Protein AF-A0A378VUL1-F1 (afdb_monomer)

Secondary structure (DSSP, 8-state):
-EEE---S-HHHHHHHHHHTT-SS-SS-SSHHHHHHHHHHHHHHHHT-TTT--EEEE---HHHHHHHHHHTTT---EEEEETTTSHHHHTTTSSTTTT--EEEEE---S-HHHHHHHHHHHHHHHHHHHHHHHHHHHHHTT----

Nearest PDB structures (foldseek):
  8dkp-assembly1_A  TM=9.569E-01  e=6.491E-14  Sinorhizobium meliloti SM11
  8uq0-assembly1_A  TM=9.566E-01  e=1.320E-13  Sinorhizobium meliloti SM11
  8uq1-assembly1_B  TM=9.529E-01  e=3.056E-13  Sinorhizobium meliloti SM11
  6bsn-assembly1_A-2  TM=9.410E-01  e=3.256E-10  Bradyrhizobium diazoefficiens USDA 110
  6bsn-assembly1_B-2  TM=9.422E-01  e=2.569E-09  Bradyrhizobium diazoefficiens USDA 110

pLDDT: mean 84.64, std 17.75, range [36.69, 98.62]

Radius of gyration: 17.47 Å; Cα contacts (8 Å, |Δi|>4): 142; chains: 1; bounding box: 47×48×44 Å

Foldseek 3Di:
DDEQDLDLQQVVQVVVCVVVVHPDGPHDPDPVVSLVVSLVVLLVQQVPLVPDAYEYEDLQLVSVVSSLVSQVVTGHAYEYEPPQRCVVCVQCDDPVHSPHHYHYDYDDDDPVVCVVVVVSVVVVRVVRVVVVVVVVVVVVPDDDD

InterPro domains:
  IPR002872 Proline dehydrogenase domain [PF01619] (1-125)
  IPR015659 Proline oxidase family [PTHR13914] (2-128)
  IPR029041 FAD-linked oxidoreductase-like [SSF51730] (1-128)

Solvent-accessible surface area (backbone atoms only — not comparable to full-atom values): 8807 Å² total; per-residue (Å²): 115,46,80,48,67,90,79,91,51,65,74,57,50,54,48,48,29,60,75,71,65,49,101,57,63,97,59,75,91,46,73,68,56,47,52,53,50,49,55,54,51,49,53,56,42,70,72,38,61,92,84,38,44,37,29,47,42,62,81,51,65,66,62,50,53,53,48,56,63,74,39,66,100,54,81,60,35,38,27,39,43,63,97,75,28,56,83,66,43,66,61,27,43,46,82,95,43,69,55,40,53,70,48,74,50,68,91,83,76,54,71,75,66,44,51,69,52,45,59,57,50,53,58,56,48,57,66,52,47,61,60,56,52,57,58,56,61,62,68,75,70,70,77,83,131

Structure (mmCIF, N/CA/C/O backbone):
data_AF-A0A378VUL1-F1
#
_entry.id   AF-A0A378VUL1-F1
#
loop_
_atom_site.group_P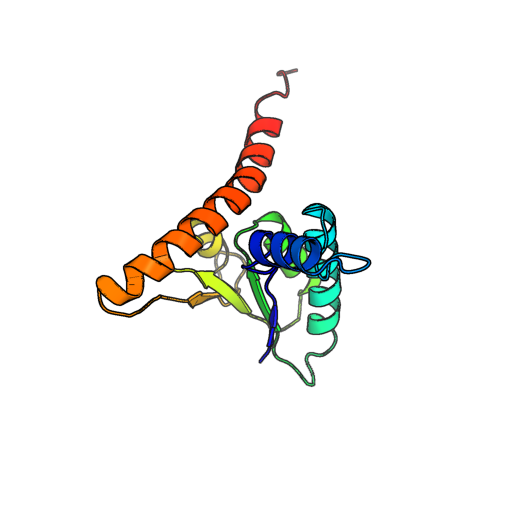DB
_atom_site.id
_atom_site.type_symbol
_atom_site.label_atom_id
_atom_site.label_alt_id
_atom_site.label_comp_id
_atom_site.label_asym_id
_atom_site.label_entity_id
_atom_site.label_seq_id
_atom_site.pdbx_PDB_ins_code
_atom_site.Cartn_x
_atom_site.Cartn_y
_atom_site.Cartn_z
_atom_site.occupancy
_atom_site.B_iso_or_equiv
_atom_site.auth_seq_id
_atom_site.auth_comp_id
_atom_site.auth_asym_id
_atom_site.auth_atom_id
_atom_site.pdbx_PDB_model_num
ATOM 1 N N . MET A 1 1 ? 0.494 -10.191 9.892 1.00 93.44 1 MET A N 1
ATOM 2 C CA . MET A 1 1 ? 0.426 -8.754 9.516 1.00 93.44 1 MET A CA 1
ATOM 3 C C . MET A 1 1 ? 0.795 -8.636 8.043 1.00 93.44 1 MET A C 1
ATOM 5 O O . MET A 1 1 ? 1.747 -9.294 7.647 1.00 93.44 1 MET A O 1
ATOM 9 N N . ILE A 1 2 ? 0.051 -7.871 7.236 1.00 97.75 2 ILE A N 1
ATOM 10 C CA . ILE A 1 2 ? 0.302 -7.724 5.790 1.00 97.75 2 ILE A CA 1
ATOM 11 C C . ILE A 1 2 ? 0.392 -6.246 5.422 1.00 97.75 2 ILE A C 1
ATOM 13 O O . ILE A 1 2 ? -0.572 -5.499 5.596 1.00 97.75 2 ILE A O 1
ATOM 17 N N . ARG A 1 3 ? 1.529 -5.845 4.846 1.00 98.12 3 ARG A N 1
ATOM 18 C CA . ARG A 1 3 ? 1.743 -4.502 4.303 1.00 98.12 3 ARG A CA 1
ATOM 19 C C . ARG A 1 3 ? 1.333 -4.433 2.837 1.00 98.12 3 ARG A C 1
ATOM 21 O O . ARG A 1 3 ? 1.918 -5.110 1.998 1.00 98.12 3 ARG A O 1
ATOM 28 N N . LEU A 1 4 ? 0.399 -3.540 2.525 1.00 98.31 4 LEU A N 1
ATOM 29 C CA . LEU A 1 4 ? 0.021 -3.205 1.157 1.00 98.31 4 LEU A CA 1
ATOM 30 C C . LEU A 1 4 ? 0.733 -1.922 0.697 1.00 98.31 4 LEU A C 1
ATOM 32 O O . LEU A 1 4 ? 0.569 -0.855 1.296 1.00 98.31 4 LEU A O 1
ATOM 36 N N . VAL A 1 5 ? 1.493 -2.026 -0.396 1.00 97.00 5 VAL A N 1
ATOM 37 C CA . VAL A 1 5 ? 2.214 -0.931 -1.077 1.00 97.00 5 VAL A CA 1
ATOM 38 C C . VAL A 1 5 ? 1.814 -0.868 -2.555 1.00 97.00 5 VAL A C 1
ATOM 40 O O . VAL A 1 5 ? 1.295 -1.838 -3.097 1.00 97.00 5 VAL A O 1
ATOM 43 N N . LYS A 1 6 ? 2.070 0.265 -3.225 1.00 95.25 6 LYS A N 1
ATOM 44 C CA . LYS A 1 6 ? 1.871 0.393 -4.685 1.00 95.25 6 LYS A CA 1
ATOM 45 C C . LYS A 1 6 ? 3.012 -0.211 -5.511 1.00 95.25 6 LYS A C 1
ATOM 47 O O . LYS A 1 6 ? 2.773 -0.633 -6.634 1.00 95.25 6 LYS A O 1
ATOM 52 N N . GLY A 1 7 ? 4.225 -0.242 -4.958 1.00 92.75 7 GLY A N 1
ATOM 53 C CA . GLY A 1 7 ? 5.436 -0.719 -5.631 1.00 92.75 7 GLY A CA 1
ATOM 54 C C . GLY A 1 7 ? 6.513 0.365 -5.753 1.00 92.75 7 GLY A C 1
ATOM 55 O O . GLY A 1 7 ? 6.203 1.554 -5.788 1.00 92.75 7 GLY A O 1
ATOM 56 N N . ALA A 1 8 ? 7.772 -0.074 -5.797 1.00 90.31 8 ALA A N 1
ATOM 57 C CA . ALA A 1 8 ? 8.973 0.773 -5.774 1.00 90.31 8 ALA A CA 1
ATOM 58 C C . ALA A 1 8 ? 9.826 0.677 -7.056 1.00 90.31 8 ALA A C 1
ATOM 60 O O . ALA A 1 8 ? 10.735 1.478 -7.255 1.00 90.31 8 ALA A O 1
ATOM 61 N N . TYR A 1 9 ? 9.532 -0.296 -7.925 1.00 92.50 9 TYR A N 1
ATOM 62 C CA . TYR A 1 9 ? 10.434 -0.748 -8.994 1.00 92.50 9 TYR A CA 1
ATOM 63 C C . TYR A 1 9 ? 9.844 -0.619 -10.404 1.00 92.50 9 TYR A C 1
ATOM 65 O O . TYR A 1 9 ? 10.340 -1.248 -11.327 1.00 92.50 9 TYR A O 1
ATOM 73 N N . TRP A 1 10 ? 8.794 0.190 -10.588 1.00 94.19 10 TRP A N 1
ATOM 74 C CA . TRP A 1 10 ? 8.058 0.271 -11.858 1.00 94.19 10 TRP A CA 1
ATOM 75 C C . TRP A 1 10 ? 8.971 0.469 -13.078 1.00 94.19 10 TRP A C 1
ATOM 77 O O . TRP A 1 10 ? 8.891 -0.311 -14.017 1.00 94.19 10 TRP A O 1
ATOM 87 N N . ASP A 1 11 ? 9.889 1.441 -13.041 1.00 91.44 11 ASP A N 1
ATOM 88 C CA . ASP A 1 11 ? 10.790 1.726 -14.168 1.00 91.44 11 ASP A CA 1
ATOM 89 C C . ASP A 1 11 ? 11.711 0.533 -14.502 1.00 91.44 11 ASP A C 1
ATOM 91 O O . ASP A 1 11 ? 11.959 0.243 -15.672 1.00 91.44 11 ASP A O 1
ATOM 95 N N . SER A 1 12 ? 12.183 -0.191 -13.480 1.00 94.38 12 SER A N 1
ATOM 96 C CA . SER A 1 12 ? 12.999 -1.400 -13.648 1.00 94.38 12 SER A CA 1
ATOM 97 C C . SER A 1 12 ? 12.199 -2.539 -14.275 1.00 94.38 12 SER A C 1
ATOM 99 O O . SER A 1 12 ? 12.690 -3.163 -15.207 1.00 94.38 12 SER A O 1
ATOM 101 N N . GLU A 1 13 ? 10.961 -2.759 -13.828 1.00 97.00 13 GLU A N 1
ATOM 102 C CA . GLU A 1 13 ? 10.068 -3.793 -14.371 1.00 97.00 13 GLU A CA 1
ATOM 103 C C . GLU A 1 13 ? 9.706 -3.529 -15.840 1.00 97.00 13 GLU A C 1
ATOM 105 O O . GLU A 1 13 ? 9.672 -4.454 -16.650 1.00 97.00 13 GLU A O 1
ATOM 110 N N . ILE A 1 14 ? 9.474 -2.262 -16.211 1.00 96.75 14 ILE A N 1
ATOM 111 C CA . ILE A 1 14 ? 9.258 -1.877 -17.614 1.00 96.75 14 ILE A CA 1
ATOM 112 C C . ILE A 1 14 ? 10.510 -2.171 -18.446 1.00 96.75 14 ILE A C 1
ATOM 114 O O . ILE A 1 14 ? 10.404 -2.774 -19.514 1.00 96.75 14 ILE A O 1
ATOM 118 N N . LYS A 1 15 ? 11.691 -1.780 -17.950 1.00 97.44 15 LYS A N 1
ATOM 119 C CA . LYS A 1 15 ? 12.965 -2.019 -18.636 1.00 97.44 15 LYS A CA 1
ATOM 120 C C . LYS A 1 15 ? 13.236 -3.514 -18.825 1.00 97.44 15 LYS A C 1
ATOM 122 O O . LYS A 1 15 ? 13.576 -3.916 -19.931 1.00 97.44 15 LYS A O 1
ATOM 127 N N . TRP A 1 16 ? 13.106 -4.324 -17.775 1.00 98.12 16 TRP A N 1
ATOM 128 C CA . TRP A 1 16 ? 13.372 -5.764 -17.844 1.00 98.12 16 TRP A CA 1
ATOM 129 C C . TRP A 1 16 ? 12.427 -6.468 -18.810 1.00 98.12 16 TRP A C 1
ATOM 131 O O . TRP A 1 16 ? 12.898 -7.166 -19.698 1.00 98.12 16 TRP A O 1
ATOM 141 N N . ALA A 1 17 ? 11.123 -6.188 -18.741 1.00 98.06 17 ALA A N 1
ATOM 142 C CA . ALA A 1 17 ? 10.163 -6.783 -19.668 1.00 98.06 17 ALA A CA 1
ATOM 143 C C . ALA A 1 17 ? 10.469 -6.460 -21.144 1.00 98.06 17 ALA A C 1
ATOM 145 O O . ALA A 1 17 ? 10.269 -7.311 -22.009 1.00 98.06 17 ALA A O 1
ATOM 146 N N . GLN A 1 18 ? 10.970 -5.253 -21.435 1.00 98.19 18 GLN A N 1
ATOM 147 C CA . GLN A 1 18 ? 11.382 -4.856 -22.786 1.00 98.19 18 GLN A CA 1
ATOM 148 C C . GLN A 1 18 ? 12.673 -5.544 -23.234 1.00 98.19 18 GLN A C 1
ATOM 150 O O . GLN A 1 18 ? 12.735 -6.030 -24.360 1.00 98.19 18 GLN A O 1
ATOM 155 N N . VAL A 1 19 ? 13.692 -5.576 -22.370 1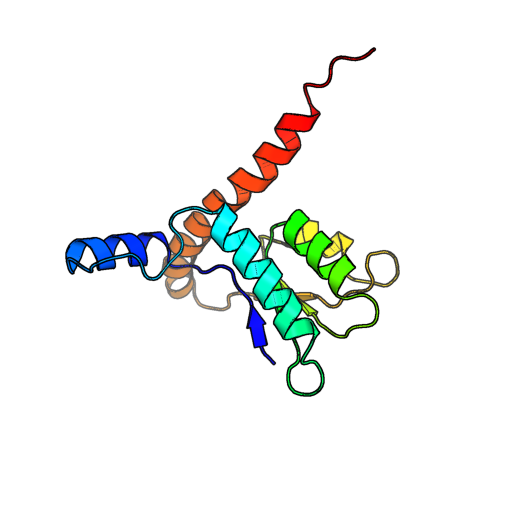.00 98.44 19 VAL A N 1
ATOM 156 C CA . VAL A 1 19 ? 14.989 -6.209 -22.667 1.00 98.44 19 VAL A CA 1
ATOM 157 C C . VAL A 1 19 ? 14.824 -7.710 -22.896 1.00 98.44 19 VAL A C 1
ATOM 159 O O . VAL A 1 19 ? 15.397 -8.245 -23.840 1.00 98.44 19 VAL A O 1
ATOM 162 N N . ASP A 1 20 ? 13.995 -8.362 -22.085 1.00 98.06 20 ASP A N 1
ATOM 163 C CA . ASP A 1 20 ? 13.764 -9.806 -22.148 1.00 98.06 20 ASP A CA 1
ATOM 164 C C . ASP A 1 20 ? 12.729 -10.195 -23.222 1.00 98.06 20 ASP A C 1
ATOM 166 O O . ASP A 1 20 ? 12.438 -11.376 -23.405 1.00 98.06 20 ASP A O 1
ATOM 170 N N . GLY A 1 21 ? 12.153 -9.220 -23.937 1.00 97.56 21 GLY A N 1
ATOM 171 C CA . GLY A 1 21 ? 11.187 -9.465 -25.010 1.00 97.56 21 GLY A CA 1
ATOM 172 C C . GLY A 1 21 ? 9.902 -10.154 -24.540 1.00 97.56 21 GLY A C 1
ATOM 173 O O . GLY A 1 21 ? 9.322 -10.952 -25.278 1.00 97.56 21 GLY A O 1
ATOM 174 N N . LEU A 1 22 ? 9.457 -9.884 -23.308 1.00 97.94 22 LEU A N 1
ATOM 175 C CA . LEU A 1 22 ? 8.262 -10.514 -22.744 1.00 97.94 22 LEU A CA 1
ATOM 176 C C . LEU A 1 22 ? 6.989 -10.058 -23.474 1.00 97.94 22 LEU A C 1
ATOM 178 O O . LEU A 1 22 ? 6.882 -8.926 -23.943 1.00 97.94 22 LEU A O 1
ATOM 182 N N . ASN A 1 23 ? 5.958 -10.910 -23.479 1.00 96.62 23 ASN A N 1
ATOM 183 C CA . ASN A 1 23 ? 4.662 -10.628 -24.118 1.00 96.62 23 ASN A CA 1
ATOM 184 C C . ASN A 1 23 ? 3.813 -9.559 -23.380 1.00 96.62 23 ASN A C 1
ATOM 186 O O . ASN A 1 23 ? 2.651 -9.327 -23.702 1.00 96.62 23 ASN A O 1
ATOM 190 N N . GLY A 1 24 ? 4.354 -8.926 -22.338 1.00 95.69 24 GLY A N 1
ATOM 191 C CA . GLY A 1 24 ? 3.654 -7.915 -21.558 1.00 95.69 24 GLY A CA 1
ATOM 192 C C . GLY A 1 24 ? 4.426 -7.474 -20.322 1.00 95.69 24 GLY A C 1
ATOM 193 O O . GLY A 1 24 ? 5.500 -7.987 -20.013 1.00 95.69 24 GLY A O 1
ATOM 194 N N . TYR A 1 25 ? 3.848 -6.516 -19.598 1.00 97.69 25 TYR A N 1
ATOM 195 C CA . TYR A 1 25 ? 4.430 -5.977 -18.373 1.00 97.69 25 TYR A CA 1
ATOM 196 C C . TYR A 1 25 ? 3.819 -6.650 -17.138 1.00 97.69 25 TYR A C 1
ATOM 198 O O . TYR A 1 25 ? 2.592 -6.741 -17.051 1.00 97.69 25 TYR A O 1
ATOM 206 N N . PRO A 1 26 ? 4.628 -7.043 -16.137 1.00 96.19 26 PRO A N 1
ATOM 207 C CA . PRO A 1 26 ? 4.118 -7.604 -14.882 1.00 96.19 26 PRO A CA 1
ATOM 208 C C . PRO A 1 26 ? 3.478 -6.540 -13.972 1.00 96.19 26 PRO A C 1
ATOM 210 O O . PRO A 1 26 ? 2.917 -6.856 -12.925 1.00 96.19 26 PRO A O 1
ATOM 213 N N . THR A 1 27 ? 3.559 -5.263 -14.353 1.00 97.19 27 THR A N 1
ATOM 214 C CA . THR A 1 27 ? 2.989 -4.135 -13.618 1.00 97.19 27 THR A CA 1
ATOM 215 C C . THR A 1 27 ? 2.045 -3.332 -14.504 1.00 97.19 27 THR A C 1
ATOM 217 O O . THR A 1 27 ? 2.157 -3.318 -15.731 1.00 97.19 27 THR A O 1
ATOM 220 N N . TYR A 1 28 ? 1.102 -2.617 -13.887 1.00 97.62 28 TYR A N 1
ATOM 221 C CA . TYR A 1 28 ? 0.259 -1.696 -14.637 1.00 97.62 28 TYR A CA 1
ATOM 222 C C . TYR A 1 28 ? 1.089 -0.563 -15.252 1.00 97.62 28 TYR A C 1
ATOM 224 O O . TYR A 1 28 ? 1.898 0.073 -14.582 1.00 97.62 28 TYR A O 1
ATOM 232 N N . THR A 1 29 ? 0.811 -0.231 -16.510 1.00 96.00 29 THR A N 1
ATOM 233 C CA . THR A 1 29 ? 1.507 0.836 -17.252 1.00 96.00 29 THR A CA 1
ATOM 234 C C . THR A 1 29 ? 0.908 2.228 -17.033 1.00 96.00 29 THR A C 1
ATOM 236 O O . THR A 1 29 ? 1.513 3.235 -17.390 1.00 96.00 29 THR A O 1
ATOM 239 N N . ARG A 1 30 ? -0.277 2.317 -16.411 1.00 95.06 30 ARG A N 1
ATOM 240 C CA . ARG A 1 30 ? -0.921 3.583 -16.025 1.00 95.06 30 ARG A CA 1
ATOM 241 C C . ARG A 1 30 ? -1.095 3.646 -14.515 1.00 95.06 30 ARG A C 1
ATOM 243 O O . ARG A 1 30 ? -1.733 2.781 -13.921 1.00 95.06 30 ARG A O 1
ATOM 250 N N . LYS A 1 31 ? -0.640 4.745 -13.907 1.00 91.94 31 LYS A N 1
ATOM 251 C CA . LYS A 1 31 ? -0.717 4.992 -12.454 1.00 91.94 31 LYS A CA 1
ATOM 252 C C . LYS A 1 31 ? -2.126 4.802 -11.879 1.00 91.94 31 LYS A C 1
ATOM 254 O O . LYS A 1 31 ? -2.274 4.234 -10.801 1.00 91.94 31 LYS A O 1
ATOM 259 N N . VAL A 1 32 ? -3.160 5.248 -12.598 1.00 95.56 32 VAL A N 1
ATOM 260 C CA . VAL A 1 32 ? -4.562 5.125 -12.158 1.00 95.56 32 VAL A CA 1
ATOM 261 C C . VAL A 1 32 ? -4.999 3.665 -11.984 1.00 95.56 32 VAL A C 1
ATOM 263 O O . VAL A 1 32 ? -5.751 3.366 -11.064 1.00 95.56 32 VAL A O 1
ATOM 266 N N . HIS A 1 33 ? -4.481 2.735 -12.793 1.00 97.81 33 HIS A N 1
ATOM 267 C CA . HIS A 1 33 ? -4.783 1.311 -12.633 1.00 97.81 33 HIS A CA 1
ATOM 268 C C . HIS A 1 33 ? -4.161 0.765 -11.33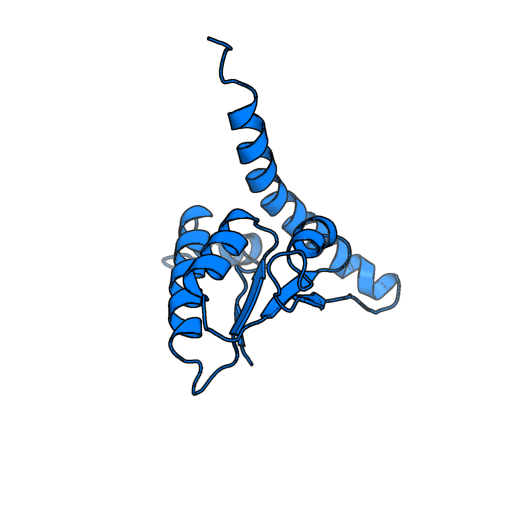9 1.00 97.81 33 HIS A C 1
ATOM 270 O O . HIS A 1 33 ? -4.821 0.035 -10.605 1.00 97.81 33 HIS A O 1
ATOM 276 N N . THR A 1 34 ? -2.946 1.203 -10.988 1.00 97.88 34 THR A N 1
ATOM 277 C CA . THR A 1 34 ? -2.329 0.880 -9.692 1.00 97.88 34 THR A CA 1
ATOM 278 C C . THR A 1 34 ? -3.129 1.446 -8.518 1.00 97.88 34 THR A C 1
ATOM 280 O O . THR A 1 34 ? -3.280 0.763 -7.510 1.00 97.88 34 THR A O 1
ATOM 283 N N . ASP A 1 35 ? -3.677 2.663 -8.624 1.00 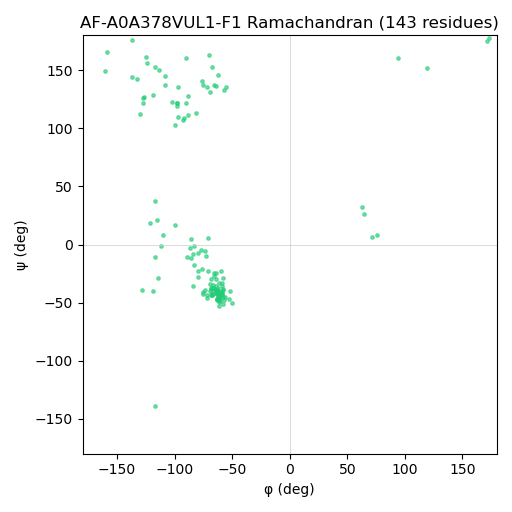95.94 35 ASP A N 1
ATOM 284 C CA . ASP A 1 35 ? -4.543 3.219 -7.572 1.00 95.94 35 ASP A CA 1
ATOM 285 C C . ASP A 1 35 ? -5.814 2.380 -7.374 1.00 95.94 35 ASP A C 1
ATOM 287 O O . ASP A 1 35 ? -6.157 2.051 -6.238 1.00 95.94 35 ASP A O 1
ATOM 291 N N . ILE A 1 36 ? -6.487 2.006 -8.468 1.00 97.69 36 ILE A N 1
ATOM 292 C CA . ILE A 1 36 ? -7.691 1.162 -8.434 1.00 97.69 36 ILE A CA 1
ATOM 293 C C . ILE A 1 36 ? -7.358 -0.201 -7.824 1.00 97.69 36 ILE A C 1
ATOM 295 O O . ILE A 1 36 ? -8.037 -0.648 -6.898 1.00 97.69 36 ILE A O 1
ATOM 299 N N . SER A 1 37 ? -6.275 -0.832 -8.285 1.00 98.38 37 SER A N 1
ATOM 300 C CA . SER A 1 37 ? -5.813 -2.116 -7.759 1.00 98.38 37 SER A CA 1
ATOM 301 C C . SER A 1 37 ? -5.483 -2.033 -6.271 1.00 98.38 37 SER A C 1
ATOM 303 O O . SER A 1 37 ? -5.826 -2.943 -5.522 1.00 98.38 37 SER A O 1
ATOM 305 N N . TYR A 1 38 ? -4.863 -0.940 -5.819 1.00 98.56 38 TYR A N 1
ATOM 306 C CA . TYR A 1 38 ? -4.558 -0.734 -4.406 1.00 98.56 38 TYR A CA 1
ATOM 307 C C . TYR A 1 38 ? -5.838 -0.690 -3.562 1.00 98.56 38 TYR A C 1
ATOM 309 O O . TYR A 1 38 ? -5.918 -1.363 -2.538 1.00 98.56 38 TYR A O 1
ATOM 317 N N . LEU A 1 39 ? -6.863 0.053 -3.994 1.00 98.44 39 LEU A N 1
ATOM 318 C CA . LEU A 1 39 ? -8.142 0.129 -3.277 1.00 98.44 39 LEU A CA 1
ATOM 319 C C . LEU A 1 39 ? -8.904 -1.206 -3.292 1.00 98.44 39 LEU A C 1
ATOM 321 O O . LEU A 1 39 ? -9.500 -1.577 -2.280 1.00 98.44 39 LEU A O 1
ATOM 325 N N . ALA A 1 40 ? -8.854 -1.952 -4.398 1.00 98.56 40 ALA A N 1
ATOM 326 C CA . ALA A 1 40 ? -9.443 -3.287 -4.489 1.00 98.56 40 ALA A CA 1
ATOM 327 C C . ALA A 1 40 ? -8.768 -4.272 -3.516 1.00 98.56 40 ALA A C 1
ATOM 329 O O . ALA A 1 40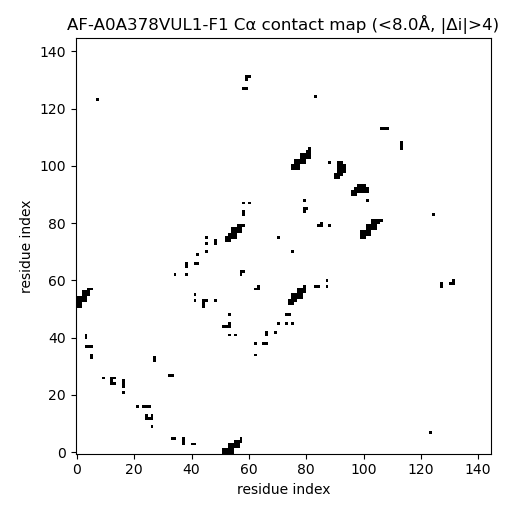 ? -9.447 -4.945 -2.737 1.00 98.56 40 ALA A O 1
ATOM 330 N N . CYS A 1 41 ? -7.433 -4.296 -3.488 1.00 98.62 41 CYS A N 1
ATOM 331 C CA . CYS A 1 41 ? -6.668 -5.100 -2.535 1.00 98.62 41 CYS A CA 1
ATOM 332 C C . CYS A 1 41 ? -6.916 -4.662 -1.087 1.00 98.62 41 CYS A C 1
ATOM 334 O O . CYS A 1 41 ? -7.063 -5.510 -0.210 1.00 98.62 41 CYS A O 1
ATOM 336 N N . ALA A 1 42 ? -7.021 -3.356 -0.825 1.00 98.44 42 ALA A N 1
ATOM 337 C CA . ALA A 1 42 ? -7.320 -2.849 0.509 1.00 98.44 42 ALA A CA 1
ATOM 338 C C . ALA A 1 42 ? -8.685 -3.327 1.009 1.00 98.44 42 ALA A C 1
ATOM 340 O O . ALA A 1 42 ? -8.790 -3.789 2.144 1.00 98.44 42 ALA A O 1
ATOM 341 N N . ARG A 1 43 ? -9.711 -3.301 0.150 1.00 98.12 43 ARG A N 1
ATOM 342 C CA . ARG A 1 43 ? -11.035 -3.855 0.462 1.00 98.12 43 ARG A CA 1
ATOM 343 C C . ARG A 1 43 ? -10.955 -5.339 0.823 1.00 98.12 43 ARG A C 1
ATOM 345 O O . ARG A 1 43 ? -11.546 -5.737 1.820 1.00 98.12 43 ARG A O 1
ATOM 352 N N . LYS A 1 44 ? -10.193 -6.124 0.052 1.00 98.12 44 LYS A N 1
ATOM 353 C CA . LYS A 1 44 ? -9.989 -7.561 0.296 1.00 98.12 44 LYS A CA 1
ATOM 354 C C . LYS A 1 44 ? -9.272 -7.834 1.621 1.00 98.12 44 LYS A C 1
ATOM 356 O O . LYS A 1 44 ? -9.662 -8.733 2.355 1.00 98.12 44 LYS A O 1
ATOM 361 N N . LEU A 1 45 ? -8.249 -7.049 1.955 1.00 98.25 45 LEU A N 1
ATOM 362 C CA . LEU A 1 45 ? -7.552 -7.181 3.238 1.00 98.25 45 LEU A CA 1
ATOM 363 C C . LEU A 1 45 ? -8.456 -6.790 4.414 1.00 98.25 45 LEU A C 1
ATOM 365 O O . LEU A 1 45 ? -8.486 -7.483 5.424 1.00 98.25 45 LEU A O 1
ATOM 369 N N . LEU A 1 46 ? -9.238 -5.717 4.272 1.00 97.88 46 LEU A N 1
ATOM 370 C CA . LEU A 1 46 ? -10.206 -5.295 5.285 1.00 97.88 46 LEU A CA 1
ATOM 371 C C . LEU A 1 46 ? -11.329 -6.320 5.503 1.00 97.88 46 LEU A C 1
ATOM 373 O O . LEU A 1 46 ? -11.961 -6.296 6.555 1.00 97.88 46 LEU A O 1
ATOM 377 N N . SER A 1 47 ? -11.651 -7.182 4.535 1.00 97.25 47 SER A N 1
ATOM 378 C CA . SER A 1 47 ? -12.665 -8.233 4.709 1.00 97.25 47 SER A CA 1
ATOM 379 C C . SER A 1 47 ? -12.145 -9.511 5.371 1.00 97.25 47 SER A C 1
ATOM 381 O O . SER A 1 47 ? -12.966 -10.354 5.696 1.00 97.25 47 SER A O 1
ATOM 383 N N . ALA A 1 48 ? -10.834 -9.654 5.581 1.00 97.25 48 ALA A N 1
ATOM 384 C CA . ALA A 1 48 ? -10.199 -10.877 6.090 1.00 97.25 48 ALA A CA 1
ATOM 385 C C . ALA A 1 48 ? -9.516 -10.666 7.459 1.00 97.25 48 ALA A C 1
ATOM 387 O O . ALA A 1 48 ? -8.415 -11.157 7.709 1.00 97.25 48 ALA A O 1
ATOM 388 N N . GLN A 1 49 ? -10.126 -9.854 8.331 1.00 94.19 49 GLN A N 1
ATOM 389 C CA . GLN A 1 49 ? -9.525 -9.451 9.615 1.00 94.19 49 GLN A CA 1
ATOM 390 C C . GLN A 1 49 ? -9.479 -10.557 10.674 1.00 94.19 49 GLN A C 1
ATOM 392 O O . GLN A 1 49 ? -8.813 -10.400 11.691 1.00 94.19 49 GLN A O 1
ATOM 397 N N . ASP A 1 50 ? -10.152 -11.671 10.417 1.00 95.94 50 ASP A N 1
ATOM 398 C CA . ASP A 1 50 ? -10.043 -12.926 11.153 1.00 95.94 50 ASP A CA 1
ATOM 399 C C . ASP A 1 50 ? -8.678 -13.608 10.958 1.00 95.94 50 ASP A C 1
ATOM 401 O O . ASP A 1 50 ? -8.190 -14.277 11.865 1.00 95.94 50 ASP A O 1
ATOM 405 N N . ALA A 1 51 ? -8.031 -13.404 9.804 1.00 96.69 51 ALA A N 1
ATOM 406 C CA . ALA A 1 51 ? -6.763 -14.050 9.458 1.00 96.69 51 ALA A CA 1
ATOM 407 C C . ALA A 1 51 ? -5.583 -13.075 9.334 1.00 96.69 51 ALA A C 1
ATOM 409 O O . ALA A 1 51 ? -4.425 -13.458 9.525 1.00 96.69 51 ALA A O 1
ATOM 410 N N . VAL A 1 52 ? -5.837 -11.814 8.970 1.00 96.75 52 VAL A N 1
ATOM 411 C CA . VAL A 1 52 ? -4.771 -10.851 8.671 1.00 96.75 52 VAL A CA 1
ATOM 412 C C . VAL A 1 52 ? -4.989 -9.513 9.357 1.00 96.75 52 VAL A C 1
ATOM 414 O O . VAL A 1 52 ? -6.088 -8.980 9.409 1.00 96.75 52 VAL A O 1
ATOM 417 N N . PHE A 1 53 ? -3.888 -8.912 9.805 1.00 97.62 53 PHE A N 1
ATOM 418 C CA . PHE A 1 53 ? -3.855 -7.514 10.227 1.00 97.62 53 PHE A CA 1
ATOM 419 C C . PHE A 1 53 ? -3.345 -6.631 9.072 1.00 97.62 53 PHE A C 1
ATOM 421 O O . PHE A 1 53 ? -2.155 -6.743 8.733 1.00 97.62 53 PHE A O 1
ATOM 428 N N . PRO A 1 54 ? -4.198 -5.793 8.444 1.00 98.06 54 PRO A N 1
ATOM 429 C CA . PRO A 1 54 ? -3.816 -4.966 7.301 1.00 98.06 54 PRO A CA 1
ATOM 430 C C . PRO A 1 54 ? -2.987 -3.741 7.701 1.00 98.06 54 PRO A C 1
ATOM 432 O O . PRO A 1 54 ? -3.283 -3.058 8.682 1.00 98.06 54 PRO A O 1
ATOM 435 N N . GLN A 1 55 ? -1.978 -3.424 6.891 1.00 98.00 55 GLN A N 1
ATOM 436 C CA . GLN A 1 55 ? -1.116 -2.258 7.069 1.00 98.00 55 GLN A CA 1
ATOM 437 C C . GLN A 1 55 ? -1.017 -1.490 5.746 1.00 98.00 55 GLN A C 1
ATOM 439 O O . GLN A 1 55 ? -0.451 -1.983 4.767 1.00 98.00 55 GLN A O 1
ATOM 444 N N . PHE A 1 56 ? -1.569 -0.280 5.691 1.00 97.75 56 PHE A N 1
ATOM 445 C CA . PHE A 1 56 ? -1.679 0.488 4.448 1.00 97.75 56 PHE A CA 1
ATOM 446 C C . PHE A 1 56 ? -0.584 1.545 4.338 1.00 97.75 56 PHE A C 1
ATOM 448 O O . PHE A 1 56 ? -0.672 2.607 4.959 1.00 97.75 56 PHE A O 1
ATOM 455 N N . ALA A 1 57 ? 0.437 1.257 3.528 1.00 95.62 57 ALA A N 1
ATOM 456 C CA . ALA A 1 57 ? 1.555 2.155 3.270 1.00 95.62 57 ALA A CA 1
ATOM 457 C C . ALA A 1 57 ? 1.290 3.044 2.043 1.00 95.62 57 ALA A C 1
ATOM 459 O O . ALA A 1 57 ? 1.280 2.566 0.904 1.00 95.62 57 ALA A O 1
ATOM 460 N N . THR A 1 58 ? 1.065 4.342 2.266 1.00 92.88 58 THR A N 1
ATOM 461 C CA . THR A 1 58 ? 0.794 5.323 1.202 1.00 92.88 58 THR A CA 1
ATOM 462 C C . THR A 1 58 ? 1.043 6.752 1.688 1.00 92.88 58 THR A C 1
ATOM 464 O O . THR A 1 58 ? 0.807 7.066 2.844 1.00 92.88 58 THR A O 1
ATOM 467 N N . HIS A 1 59 ? 1.460 7.654 0.799 1.00 90.56 59 HIS A N 1
ATOM 468 C CA . HIS A 1 59 ? 1.486 9.106 1.065 1.00 90.56 59 HIS A CA 1
ATOM 469 C C . HIS A 1 59 ? 0.443 9.875 0.251 1.00 90.56 59 HIS A C 1
ATOM 471 O O . HIS A 1 59 ? 0.447 11.099 0.189 1.00 90.56 59 HIS A O 1
ATOM 477 N N . ASN A 1 60 ? -0.447 9.157 -0.432 1.00 90.38 60 ASN A N 1
ATOM 478 C CA . ASN A 1 60 ? -1.517 9.760 -1.209 1.00 90.38 60 ASN A CA 1
ATOM 479 C C . ASN A 1 60 ? -2.750 9.968 -0.312 1.00 90.38 60 ASN A C 1
ATOM 481 O O . ASN A 1 60 ? -3.396 8.993 0.078 1.00 90.38 60 ASN A O 1
ATOM 485 N N . ALA A 1 61 ? -3.078 11.233 -0.028 1.00 91.00 61 ALA A N 1
ATOM 486 C CA . ALA A 1 61 ? -4.173 11.624 0.863 1.00 91.00 61 ALA A CA 1
ATOM 487 C C . ALA A 1 61 ? -5.541 11.073 0.424 1.00 91.00 61 ALA A C 1
ATOM 489 O O . ALA A 1 61 ? -6.309 10.600 1.256 1.00 91.00 61 ALA A O 1
ATOM 490 N N . TYR A 1 62 ? -5.819 11.044 -0.884 1.00 93.19 62 TYR A N 1
ATOM 491 C CA . TYR A 1 62 ? -7.056 10.456 -1.406 1.00 93.19 62 TYR A CA 1
ATOM 492 C C . TYR A 1 62 ? -7.145 8.955 -1.099 1.00 93.19 62 TYR A C 1
ATOM 494 O O . TYR A 1 62 ? -8.161 8.471 -0.607 1.00 93.19 62 TYR A O 1
ATOM 502 N N . THR A 1 63 ? -6.058 8.215 -1.343 1.00 95.38 63 THR A N 1
ATOM 503 C CA . THR A 1 63 ? -5.983 6.772 -1.055 1.00 95.38 63 THR A CA 1
ATOM 504 C C . THR A 1 63 ? -6.189 6.509 0.441 1.00 95.38 63 THR A C 1
ATOM 506 O O . THR A 1 63 ? -6.916 5.590 0.811 1.00 95.38 63 THR A O 1
ATOM 509 N N . LEU A 1 64 ? -5.584 7.339 1.296 1.00 94.62 64 LEU A N 1
ATOM 510 C CA . LEU A 1 64 ? -5.753 7.281 2.747 1.00 94.62 64 LEU A CA 1
ATOM 511 C C . LEU A 1 64 ? -7.212 7.513 3.150 1.00 94.62 64 LEU A C 1
ATOM 513 O O . LEU A 1 64 ? -7.784 6.672 3.839 1.00 94.62 64 LEU A O 1
ATOM 517 N N . GLY A 1 65 ? -7.825 8.606 2.687 1.00 94.56 65 GLY A N 1
ATOM 518 C CA . GLY A 1 65 ? -9.215 8.940 2.994 1.00 94.56 65 GLY A CA 1
ATOM 519 C C . GLY A 1 65 ? -10.192 7.854 2.539 1.00 94.56 65 GLY A C 1
ATOM 520 O O . GLY A 1 65 ? -11.086 7.470 3.291 1.00 94.56 65 GLY A O 1
ATOM 521 N N . ALA A 1 66 ? -9.979 7.284 1.350 1.00 97.19 66 ALA A N 1
ATOM 522 C CA . ALA A 1 66 ? -10.780 6.169 0.852 1.00 97.19 66 ALA A CA 1
ATOM 523 C C . ALA A 1 66 ? -10.680 4.934 1.763 1.00 97.19 66 ALA A C 1
ATOM 525 O O . ALA A 1 66 ? -11.702 4.348 2.117 1.00 97.19 66 ALA A O 1
ATOM 526 N N . ILE A 1 67 ? -9.471 4.551 2.189 1.00 97.06 67 ILE A N 1
ATOM 527 C CA . ILE A 1 67 ? -9.274 3.437 3.132 1.00 97.06 67 ILE A CA 1
ATOM 528 C C . ILE A 1 67 ? -9.918 3.732 4.480 1.00 97.06 67 ILE A C 1
ATOM 530 O O . ILE A 1 67 ? -10.577 2.857 5.036 1.00 97.06 67 ILE A O 1
ATOM 534 N N . TYR A 1 68 ? -9.763 4.953 4.990 1.00 95.31 68 TYR A N 1
ATOM 535 C CA . TYR A 1 68 ? -10.366 5.365 6.251 1.00 95.31 68 TYR A CA 1
ATOM 536 C C . TYR A 1 68 ? -11.888 5.172 6.233 1.00 95.31 68 TYR A C 1
ATOM 538 O O . TYR A 1 68 ? -12.445 4.587 7.163 1.00 95.31 68 TYR A O 1
ATOM 546 N N . GLN A 1 69 ? -12.552 5.583 5.147 1.00 96.38 69 GLN A N 1
ATOM 547 C CA . GLN A 1 69 ? -13.993 5.382 4.979 1.00 96.38 69 GLN A CA 1
ATOM 548 C C . GLN A 1 69 ? -14.361 3.898 4.821 1.00 96.38 69 GLN A C 1
ATOM 550 O O . GLN A 1 69 ? -15.305 3.438 5.459 1.00 96.38 69 GLN A O 1
ATOM 555 N N . MET A 1 70 ? -13.607 3.126 4.027 1.00 96.56 70 MET A N 1
ATOM 556 C CA . MET A 1 70 ? -13.846 1.683 3.839 1.00 96.56 70 MET A CA 1
ATOM 557 C C . MET A 1 70 ? -13.611 0.853 5.114 1.00 96.56 70 MET A C 1
ATOM 559 O O . MET A 1 70 ? -14.185 -0.223 5.263 1.00 96.56 70 MET A O 1
ATOM 563 N N . GLY A 1 71 ? -12.747 1.328 6.012 1.00 95.56 71 GLY A N 1
ATOM 564 C CA . GLY A 1 71 ? -12.321 0.639 7.228 1.00 95.56 71 GLY A CA 1
ATOM 565 C C . GLY A 1 71 ? -13.036 1.086 8.509 1.00 95.56 71 GLY A C 1
ATOM 566 O O . GLY A 1 71 ? -12.530 0.843 9.608 1.00 95.56 71 GLY A O 1
ATOM 567 N N . LYS A 1 72 ? -14.182 1.771 8.431 1.00 94.12 72 LYS A N 1
ATOM 568 C CA . LYS A 1 72 ? -14.972 2.100 9.633 1.00 94.12 72 LYS A CA 1
ATOM 569 C C . LYS A 1 72 ? -15.350 0.827 10.401 1.00 94.12 72 LYS A C 1
ATOM 571 O O . LYS A 1 72 ? -15.769 -0.152 9.796 1.00 94.12 72 LYS A O 1
ATOM 576 N N . GLY A 1 73 ? -15.156 0.838 11.723 1.00 93.50 73 GLY A N 1
ATOM 577 C CA . GLY A 1 73 ? -15.396 -0.325 12.593 1.00 93.50 73 GLY A CA 1
ATOM 578 C C . GLY A 1 73 ? -14.388 -1.474 12.443 1.00 93.50 73 GLY A C 1
ATOM 579 O O . GLY A 1 73 ? -14.582 -2.529 13.031 1.00 93.50 73 GLY A O 1
ATOM 580 N N . LYS A 1 74 ? -13.322 -1.282 11.658 1.00 95.38 74 LYS A N 1
ATOM 581 C CA . LYS A 1 74 ? -12.311 -2.299 11.349 1.00 95.38 74 LYS A CA 1
ATOM 582 C C . LYS A 1 74 ? -10.955 -1.935 11.937 1.00 95.38 74 LYS A C 1
ATOM 584 O O . LYS A 1 74 ? -10.625 -0.747 12.009 1.00 95.38 74 LYS A O 1
ATOM 589 N N . ASP A 1 75 ? -10.150 -2.941 12.285 1.00 95.12 75 ASP A N 1
ATOM 590 C CA . ASP A 1 75 ? -8.810 -2.723 12.849 1.00 95.12 75 ASP A CA 1
ATOM 591 C C . ASP A 1 75 ? -7.665 -2.830 11.824 1.00 95.12 75 ASP A C 1
ATOM 593 O O . ASP A 1 75 ? -7.440 -3.858 11.189 1.00 95.12 75 ASP A O 1
ATOM 597 N N . PHE A 1 76 ? -6.925 -1.744 11.648 1.00 96.38 76 PHE A N 1
ATOM 598 C CA . PHE A 1 76 ? -5.790 -1.668 10.735 1.00 96.38 76 PHE A CA 1
ATOM 599 C C . PHE A 1 76 ? -4.871 -0.519 11.150 1.00 96.38 76 PHE A C 1
ATOM 601 O O . PHE A 1 76 ? -5.260 0.371 11.915 1.00 96.38 76 PHE A O 1
ATOM 608 N N . GLU A 1 77 ? -3.658 -0.505 10.608 1.00 96.38 77 GLU A N 1
ATOM 609 C CA . GLU A 1 77 ? -2.756 0.640 10.729 1.00 96.38 77 GLU A CA 1
ATOM 610 C C . GLU A 1 77 ? -2.442 1.246 9.363 1.00 96.38 77 GLU A C 1
ATOM 612 O O . GLU A 1 77 ? -2.434 0.575 8.325 1.00 96.38 77 GLU A O 1
ATOM 617 N N . HIS A 1 78 ? -2.140 2.535 9.367 1.00 95.69 78 HIS A N 1
ATOM 618 C CA . HIS A 1 78 ? -1.448 3.159 8.256 1.00 95.69 78 HIS A CA 1
ATOM 619 C C . HIS A 1 78 ? 0.061 3.088 8.457 1.00 95.69 78 HIS A C 1
ATOM 621 O O . HIS A 1 78 ? 0.558 2.911 9.570 1.00 95.69 78 HIS A O 1
ATOM 627 N N . GLN A 1 79 ? 0.803 3.248 7.367 1.00 94.25 79 GLN A N 1
ATOM 628 C CA . GLN A 1 79 ? 2.252 3.309 7.419 1.00 94.25 79 GLN A CA 1
ATOM 629 C C . GLN A 1 79 ? 2.793 4.413 6.531 1.00 94.25 79 GLN A C 1
ATOM 631 O O . GLN A 1 79 ? 2.287 4.667 5.437 1.00 94.25 79 GLN A O 1
ATOM 636 N N . CYS A 1 80 ? 3.865 5.034 6.998 1.00 90.44 80 CYS A N 1
ATOM 637 C CA . CYS A 1 80 ? 4.559 6.069 6.259 1.00 90.44 80 CYS A CA 1
ATOM 638 C C . CYS A 1 80 ? 6.072 5.889 6.363 1.00 90.44 80 CYS A C 1
ATOM 640 O O . CYS A 1 80 ? 6.575 4.987 7.032 1.00 90.44 80 CYS A O 1
ATOM 642 N N . LEU A 1 81 ? 6.792 6.744 5.651 1.00 87.25 81 LEU A N 1
ATOM 643 C CA . LEU A 1 81 ? 8.242 6.789 5.661 1.00 87.25 81 LEU A CA 1
ATOM 644 C C . LEU A 1 81 ? 8.627 8.052 6.405 1.00 87.25 81 LEU A C 1
ATOM 646 O O . LEU A 1 81 ? 8.012 9.101 6.169 1.00 87.25 81 LEU A O 1
ATOM 650 N N . HIS A 1 82 ? 9.632 7.928 7.262 1.00 83.94 82 HIS A N 1
ATOM 651 C CA . HIS A 1 82 ? 10.217 9.068 7.949 1.00 83.94 82 HIS A CA 1
ATOM 652 C C . HIS A 1 82 ? 10.678 10.124 6.929 1.00 83.94 82 HIS A C 1
ATOM 654 O O . HIS A 1 82 ? 11.236 9.770 5.886 1.00 83.94 82 HIS A O 1
ATOM 660 N N . GLY A 1 83 ? 10.387 11.399 7.197 1.00 79.94 83 GLY A N 1
ATOM 661 C CA . GLY A 1 83 ? 10.753 12.532 6.341 1.00 79.94 83 GLY A CA 1
ATOM 662 C C . GLY A 1 83 ? 9.919 12.719 5.063 1.00 79.94 83 GLY A C 1
ATOM 663 O O . GLY A 1 83 ? 10.271 13.546 4.223 1.00 79.94 83 GLY A O 1
ATOM 664 N N . MET A 1 84 ? 8.826 11.966 4.868 1.0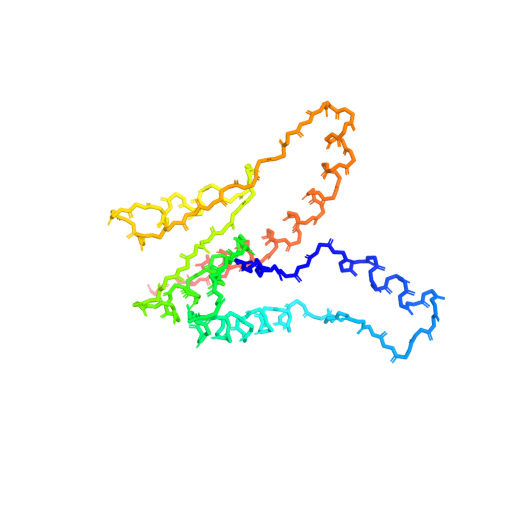0 78.19 84 MET A N 1
ATOM 665 C CA . MET A 1 84 ? 7.964 12.103 3.675 1.00 78.19 84 MET A CA 1
ATOM 666 C C . MET A 1 84 ? 6.475 12.275 3.974 1.00 78.19 84 MET A C 1
ATOM 668 O O . MET A 1 84 ? 5.793 13.000 3.252 1.00 78.19 84 MET A O 1
ATOM 672 N N . GLY A 1 85 ? 5.948 11.557 4.970 1.00 71.06 85 GLY A N 1
ATOM 673 C CA . GLY A 1 85 ? 4.503 11.466 5.211 1.00 71.06 85 GLY A CA 1
ATOM 674 C C . GLY A 1 85 ? 4.013 12.129 6.493 1.00 71.06 85 GLY A C 1
ATOM 675 O O . GLY A 1 85 ? 2.819 12.070 6.756 1.00 71.06 85 GLY A O 1
ATOM 676 N N . GLU A 1 86 ? 4.905 12.707 7.294 1.00 77.06 86 GLU A N 1
ATOM 677 C CA . GLU A 1 86 ? 4.606 13.178 8.655 1.00 77.06 86 GLU A CA 1
ATOM 678 C C . GLU A 1 86 ? 3.480 14.211 8.659 1.00 77.06 86 GLU A C 1
ATOM 680 O O . GLU A 1 86 ? 2.448 13.958 9.264 1.00 77.06 86 GLU A O 1
ATOM 685 N N . THR A 1 87 ? 3.570 15.252 7.829 1.00 80.44 87 THR A N 1
ATOM 686 C CA . THR A 1 87 ? 2.535 16.299 7.748 1.00 80.44 87 THR A CA 1
ATOM 687 C C . THR A 1 87 ? 1.142 15.779 7.382 1.00 80.44 87 THR A C 1
ATOM 689 O O . THR A 1 87 ? 0.138 16.316 7.844 1.00 80.44 87 THR A O 1
ATOM 692 N N . LEU A 1 88 ? 1.053 14.725 6.562 1.00 83.81 88 LEU A N 1
ATOM 693 C CA . LEU A 1 88 ? -0.222 14.070 6.256 1.00 83.81 88 LEU A CA 1
ATOM 694 C C . LEU A 1 88 ? -0.730 13.269 7.459 1.00 83.81 88 LEU A C 1
ATOM 696 O O . LEU A 1 88 ? -1.922 13.280 7.749 1.00 83.81 88 LEU A O 1
ATOM 700 N N . TYR A 1 89 ? 0.160 12.537 8.124 1.00 86.12 89 TYR A N 1
ATOM 701 C CA . TYR A 1 89 ? -0.201 11.603 9.184 1.00 86.12 89 TYR A CA 1
ATOM 702 C C . TYR A 1 89 ? -0.374 12.253 10.561 1.00 86.12 89 TYR A C 1
ATOM 704 O O . TYR A 1 89 ? -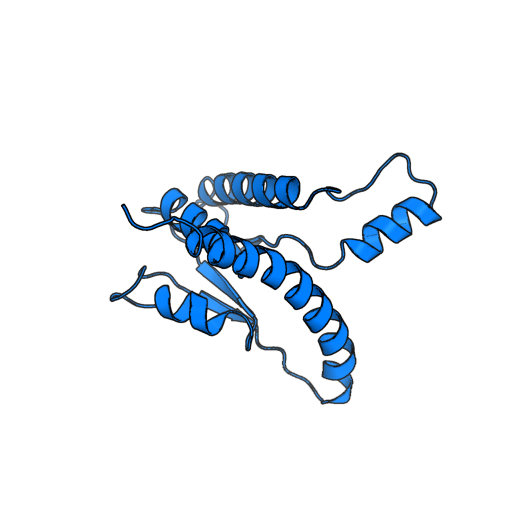1.096 11.696 11.389 1.00 86.12 89 TYR A O 1
ATOM 712 N N . ASP A 1 90 ? 0.147 13.461 10.767 1.00 84.94 90 ASP A N 1
ATOM 713 C CA . ASP A 1 90 ? -0.165 14.309 11.922 1.00 84.94 90 ASP A CA 1
ATOM 714 C C . ASP A 1 90 ? -1.668 14.606 12.008 1.00 84.94 90 ASP A C 1
ATOM 716 O O . ASP A 1 90 ? -2.209 14.729 13.099 1.00 84.94 90 ASP A O 1
ATOM 720 N N . GLN A 1 91 ? -2.368 14.632 10.867 1.00 84.69 91 GLN A N 1
ATOM 721 C CA . GLN A 1 91 ? -3.827 14.804 10.776 1.00 84.69 91 GLN A CA 1
ATOM 722 C C . GLN A 1 91 ? -4.606 13.483 10.914 1.00 84.69 91 GLN A C 1
ATOM 724 O O . GLN A 1 91 ? -5.821 13.435 10.724 1.00 84.69 91 GLN A O 1
ATOM 729 N N . VAL A 1 92 ? -3.922 12.371 11.189 1.00 85.38 92 VAL A N 1
ATOM 730 C CA . VAL A 1 92 ? -4.502 11.016 11.215 1.00 85.38 92 VAL A CA 1
ATOM 731 C C . VAL A 1 92 ? -4.366 10.388 12.598 1.00 85.38 92 VAL A C 1
ATOM 733 O O . VAL A 1 92 ? -5.292 9.716 13.064 1.00 85.38 92 VAL A O 1
ATOM 736 N N . VAL A 1 93 ? -3.220 10.598 13.245 1.00 87.50 93 VAL A N 1
ATOM 737 C CA . VAL A 1 93 ? -2.906 10.040 14.563 1.00 87.50 93 VAL A CA 1
ATOM 738 C C . VAL A 1 93 ? -3.657 10.785 15.662 1.00 87.50 93 VAL A C 1
ATOM 740 O O . VAL A 1 93 ? -3.688 12.009 15.692 1.00 87.50 93 VAL A O 1
ATOM 743 N N . GLY A 1 94 ? -4.202 10.029 16.614 1.00 83.75 94 GLY A N 1
ATOM 744 C CA . GLY A 1 94 ? -4.727 10.555 17.873 1.00 83.75 94 GLY A CA 1
ATOM 745 C C . GLY A 1 94 ? -6.235 10.853 17.876 1.00 83.75 94 GLY A C 1
ATOM 746 O O . GLY A 1 94 ? -6.846 10.984 16.813 1.00 83.75 94 GLY A O 1
ATOM 747 N N . PRO A 1 95 ? -6.855 10.946 19.071 1.00 81.38 95 PRO A N 1
ATOM 748 C CA . PRO A 1 95 ? -8.311 11.057 19.220 1.00 81.38 95 PRO A CA 1
ATOM 749 C C . PRO A 1 95 ? -8.914 12.352 18.667 1.00 81.38 95 PRO A C 1
ATOM 751 O O . PRO A 1 95 ? -10.088 12.367 18.323 1.00 81.38 95 PRO A O 1
ATOM 754 N N . GLN A 1 96 ? -8.122 13.427 18.584 1.00 83.88 96 GLN A N 1
ATOM 755 C CA . GLN A 1 96 ? -8.567 14.716 18.035 1.00 83.88 96 GLN A CA 1
ATOM 756 C C . GLN A 1 96 ? -8.579 14.747 16.495 1.00 83.88 96 GLN A C 1
ATOM 758 O O . GLN A 1 96 ? -9.065 15.701 15.900 1.00 83.88 96 GLN A O 1
ATOM 763 N N . ASN A 1 97 ? -8.055 13.694 15.864 1.00 89.50 97 ASN A N 1
ATOM 764 C CA . ASN A 1 97 ? -7.940 13.531 14.421 1.00 89.50 97 ASN A CA 1
ATOM 765 C C . ASN A 1 97 ? -8.781 12.323 13.966 1.00 89.50 97 ASN A C 1
ATOM 767 O O . ASN A 1 97 ? -9.880 12.080 14.458 1.00 89.50 97 ASN A O 1
ATOM 771 N N . LEU A 1 98 ? -8.267 11.513 13.037 1.00 87.31 98 LEU A N 1
ATOM 772 C CA . LEU A 1 98 ? -8.943 10.302 12.566 1.00 87.31 98 LEU A CA 1
ATOM 773 C C . LEU A 1 98 ? -8.856 9.117 13.545 1.00 87.31 98 LEU A C 1
ATOM 775 O O . LEU A 1 98 ? -9.449 8.070 13.270 1.00 87.31 98 LEU A O 1
ATOM 779 N N . GLY A 1 99 ? -8.119 9.239 14.655 1.00 87.69 99 GLY A N 1
ATOM 780 C CA . GLY A 1 99 ? -8.014 8.192 15.674 1.00 87.69 99 GLY A CA 1
ATOM 781 C C . GLY A 1 99 ? -7.349 6.906 15.180 1.00 87.69 99 GLY A C 1
ATOM 782 O O . GLY A 1 99 ? -7.653 5.827 15.688 1.00 87.69 99 GLY A O 1
ATOM 783 N N . ARG A 1 100 ? -6.474 6.974 14.164 1.00 90.62 100 ARG A N 1
ATOM 784 C CA . ARG A 1 100 ? -5.842 5.784 13.567 1.00 90.62 100 ARG A CA 1
ATOM 785 C C . ARG A 1 100 ? -4.368 5.659 13.924 1.00 90.62 100 ARG A C 1
ATOM 787 O O . ARG A 1 100 ? -3.639 6.642 14.012 1.00 90.62 100 ARG A O 1
ATOM 794 N N . ARG A 1 101 ? -3.920 4.410 14.088 1.00 92.12 101 ARG A N 1
ATOM 795 C CA . ARG A 1 101 ? -2.508 4.076 14.309 1.00 92.12 101 ARG A CA 1
ATOM 796 C C . ARG A 1 101 ? -1.716 4.282 13.023 1.00 92.12 101 ARG A C 1
ATOM 798 O O . ARG A 1 101 ? -2.146 3.848 11.952 1.00 92.12 101 ARG A O 1
ATOM 805 N N . VAL A 1 102 ? -0.544 4.898 13.149 1.00 93.00 102 VAL A N 1
ATOM 806 C CA . VAL A 1 102 ? 0.413 5.077 12.055 1.00 93.00 102 VAL A CA 1
ATOM 807 C C . VAL A 1 102 ? 1.763 4.540 12.505 1.00 93.00 102 VAL A C 1
ATOM 809 O O . VAL A 1 102 ? 2.268 4.933 13.553 1.00 93.00 102 VAL A O 1
ATOM 812 N N . ARG A 1 103 ? 2.361 3.650 11.713 1.00 94.50 103 ARG A N 1
ATOM 813 C CA . ARG A 1 103 ? 3.735 3.186 11.924 1.00 94.50 103 ARG A CA 1
ATOM 814 C C . ARG A 1 103 ? 4.670 3.877 10.938 1.00 94.50 103 ARG A C 1
ATOM 816 O O . ARG A 1 103 ? 4.498 3.760 9.724 1.00 94.50 103 ARG A O 1
ATOM 823 N N . VAL A 1 104 ? 5.678 4.559 11.469 1.00 90.06 104 VAL A N 1
ATOM 824 C CA . VAL A 1 104 ? 6.718 5.223 10.679 1.00 90.06 104 VAL A CA 1
ATOM 825 C C . VAL A 1 104 ? 7.849 4.235 10.407 1.00 90.06 104 VAL A C 1
ATOM 827 O O . VAL A 1 104 ? 8.373 3.607 11.324 1.00 90.06 104 VAL A O 1
ATOM 830 N N . TYR A 1 105 ? 8.230 4.082 9.142 1.00 87.56 105 TYR A N 1
ATOM 831 C CA . TYR A 1 105 ? 9.423 3.342 8.751 1.00 87.56 105 TYR A CA 1
ATOM 832 C C . TYR A 1 105 ? 10.600 4.311 8.631 1.00 87.56 105 TYR A C 1
ATOM 834 O O . TYR A 1 105 ? 10.669 5.109 7.689 1.00 87.56 105 TYR A O 1
ATOM 842 N N . ALA A 1 106 ? 11.510 4.236 9.599 1.00 87.00 106 ALA A N 1
ATOM 843 C CA . ALA A 1 106 ? 12.723 5.035 9.643 1.00 87.00 106 ALA A CA 1
ATOM 844 C C . ALA A 1 106 ? 13.906 4.219 9.091 1.00 87.00 106 ALA A C 1
ATOM 846 O O . ALA A 1 106 ? 14.174 3.126 9.595 1.00 87.00 106 ALA A O 1
ATOM 847 N N . PRO A 1 107 ? 14.599 4.692 8.041 1.00 82.69 107 PRO A N 1
ATOM 848 C CA . PRO A 1 107 ? 15.848 4.078 7.614 1.00 82.69 107 PRO A CA 1
ATOM 849 C C . PRO A 1 107 ? 16.937 4.335 8.663 1.00 82.69 107 PRO A C 1
ATOM 851 O O . PRO A 1 107 ? 17.128 5.471 9.085 1.00 82.69 107 PRO A O 1
ATOM 854 N N . VAL A 1 108 ? 17.657 3.288 9.060 1.00 86.25 108 VAL A N 1
ATOM 855 C CA . VAL A 1 108 ? 18.755 3.366 10.032 1.00 86.25 108 VAL A CA 1
ATOM 856 C C . VAL A 1 108 ? 19.983 2.712 9.411 1.00 86.25 108 VAL A C 1
ATOM 858 O O . VAL A 1 108 ? 19.904 1.578 8.942 1.00 86.25 108 VAL A O 1
ATOM 861 N N . GLY A 1 109 ? 21.100 3.432 9.367 1.00 86.62 109 GLY A N 1
ATOM 862 C CA . GLY A 1 109 ? 22.342 2.954 8.766 1.00 86.62 109 GLY A CA 1
ATOM 863 C C . GLY A 1 109 ? 23.401 4.048 8.672 1.00 86.62 109 GLY A C 1
ATOM 864 O O . GLY A 1 109 ? 23.143 5.208 8.987 1.00 86.62 109 GLY A O 1
ATOM 865 N N . THR A 1 110 ? 24.600 3.669 8.235 1.00 89.50 110 THR A N 1
ATOM 866 C CA . THR A 1 110 ? 25.706 4.602 7.977 1.00 89.50 110 THR A CA 1
ATOM 867 C C . THR A 1 110 ? 25.422 5.462 6.743 1.00 89.50 110 THR A C 1
ATOM 869 O O . THR A 1 110 ? 24.587 5.110 5.907 1.00 89.50 110 THR A O 1
ATOM 872 N N . HIS A 1 111 ? 26.155 6.569 6.589 1.00 82.38 111 HIS A N 1
ATOM 873 C CA . HIS A 1 111 ? 26.039 7.449 5.421 1.00 82.38 111 HIS A CA 1
ATOM 874 C C . HIS A 1 111 ? 26.176 6.686 4.095 1.00 82.38 111 HIS A C 1
ATOM 876 O O . HIS A 1 111 ? 25.326 6.831 3.219 1.00 82.38 111 HIS A O 1
ATOM 882 N N . GLU A 1 112 ? 27.184 5.819 3.973 1.00 82.69 112 GLU A N 1
ATOM 883 C CA . GLU A 1 112 ? 27.414 4.997 2.776 1.00 82.69 112 GLU A CA 1
ATOM 884 C C . GLU A 1 112 ? 26.214 4.100 2.445 1.00 82.69 112 GLU A C 1
ATOM 886 O O . GLU A 1 112 ? 25.762 4.048 1.301 1.00 82.69 112 GLU A O 1
ATOM 891 N N . THR A 1 113 ? 25.631 3.458 3.461 1.00 78.56 113 THR A N 1
ATOM 892 C CA . THR A 1 113 ? 24.464 2.578 3.293 1.00 78.56 113 THR A CA 1
ATOM 893 C C . THR A 1 113 ? 23.221 3.366 2.864 1.00 78.56 113 THR A C 1
ATOM 895 O O . THR A 1 113 ? 22.414 2.901 2.055 1.00 78.56 113 THR A O 1
ATOM 898 N N . LEU A 1 114 ? 23.053 4.581 3.394 1.00 83.69 114 LEU A N 1
ATOM 899 C CA . LEU A 1 114 ? 21.889 5.421 3.120 1.00 83.69 114 LEU A CA 1
ATOM 900 C C . LEU A 1 114 ? 21.977 6.161 1.780 1.00 83.69 114 LEU A C 1
ATOM 902 O O . LEU A 1 114 ? 20.933 6.479 1.215 1.00 83.69 114 LEU A O 1
ATOM 906 N N . LEU A 1 115 ? 23.172 6.382 1.228 1.00 82.94 115 LEU A N 1
ATOM 907 C CA . LEU A 1 115 ? 23.378 7.048 -0.066 1.00 82.94 115 LEU A CA 1
ATOM 908 C C . LEU A 1 115 ? 22.716 6.291 -1.230 1.00 82.94 115 LEU A C 1
ATOM 910 O O . LEU A 1 115 ? 21.948 6.878 -1.995 1.00 82.94 115 LEU A O 1
ATOM 914 N N . ALA A 1 116 ? 22.922 4.974 -1.327 1.00 73.62 116 ALA A N 1
ATOM 915 C CA . ALA A 1 116 ? 22.260 4.147 -2.344 1.00 73.62 116 ALA A CA 1
ATOM 916 C C . ALA A 1 116 ? 20.729 4.120 -2.160 1.00 73.62 116 ALA A C 1
ATOM 918 O O . ALA A 1 116 ? 19.956 4.140 -3.122 1.00 73.62 116 ALA A O 1
ATOM 919 N N . TYR A 1 117 ? 20.272 4.126 -0.907 1.00 74.75 117 TYR A N 1
ATOM 920 C CA . TYR A 1 117 ? 18.854 4.183 -0.566 1.00 74.75 117 TYR A CA 1
ATOM 921 C C . TYR A 1 117 ? 18.221 5.546 -0.903 1.00 74.75 117 TYR A C 1
ATOM 923 O O . TYR A 1 117 ? 17.063 5.593 -1.329 1.00 74.75 117 TYR A O 1
ATOM 931 N N . LEU A 1 118 ? 18.975 6.641 -0.772 1.00 77.31 118 LEU A N 1
ATOM 932 C CA . LEU A 1 118 ? 18.527 8.006 -1.035 1.00 77.31 118 LEU A CA 1
ATOM 933 C C . LEU A 1 118 ? 18.130 8.208 -2.500 1.00 77.31 118 LEU A C 1
ATOM 935 O O . LEU A 1 118 ? 17.061 8.758 -2.761 1.00 77.31 118 LEU A O 1
ATOM 939 N N . VAL A 1 119 ? 18.923 7.706 -3.454 1.00 76.12 119 VAL A N 1
ATOM 940 C CA . VAL A 1 119 ? 18.615 7.813 -4.896 1.00 76.12 119 VAL A CA 1
ATOM 941 C C . VAL A 1 119 ? 17.246 7.204 -5.205 1.00 76.12 119 VAL A C 1
ATOM 943 O O . VAL A 1 119 ? 16.392 7.847 -5.819 1.00 76.12 119 VAL A O 1
ATOM 946 N N . ARG A 1 120 ? 16.983 5.992 -4.699 1.00 71.44 120 ARG A N 1
ATOM 947 C CA . ARG A 1 120 ? 15.681 5.330 -4.863 1.00 71.44 120 ARG A CA 1
ATOM 948 C C . ARG A 1 120 ? 14.549 6.137 -4.219 1.00 71.44 120 ARG A C 1
ATOM 950 O O . ARG A 1 120 ? 13.481 6.276 -4.814 1.00 71.44 120 ARG A O 1
ATOM 957 N N . ARG A 1 121 ? 14.777 6.700 -3.027 1.00 75.50 121 ARG A N 1
ATOM 958 C CA . ARG A 1 121 ? 13.776 7.517 -2.320 1.00 75.50 121 ARG A CA 1
ATOM 959 C C . ARG A 1 121 ? 13.426 8.808 -3.048 1.00 75.50 121 ARG A C 1
ATOM 961 O O . ARG A 1 121 ? 12.249 9.171 -3.101 1.00 75.50 121 ARG A O 1
ATOM 968 N N . LEU A 1 122 ? 14.404 9.482 -3.644 1.00 73.50 122 LEU A N 1
ATOM 969 C CA . LEU A 1 122 ? 14.163 10.698 -4.420 1.00 73.50 122 LEU A CA 1
ATOM 970 C C . LEU A 1 122 ? 13.269 10.413 -5.639 1.00 73.50 122 LEU A C 1
ATOM 972 O O . LEU A 1 122 ? 12.295 11.137 -5.869 1.00 73.50 122 LEU A O 1
ATOM 976 N N . LEU A 1 123 ? 13.520 9.309 -6.350 1.00 69.75 123 LEU A N 1
ATOM 977 C CA . LEU A 1 123 ? 12.715 8.892 -7.505 1.00 69.75 123 LEU A CA 1
A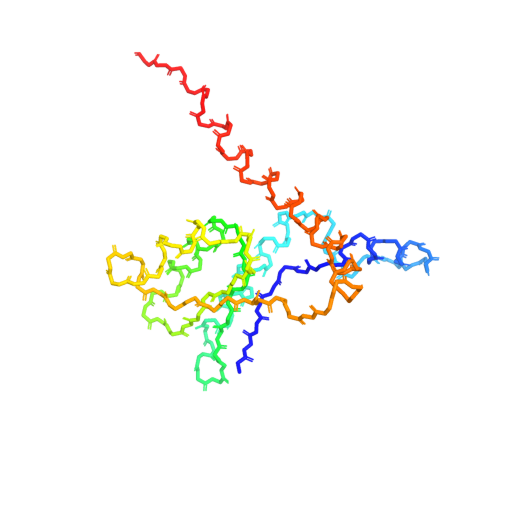TOM 978 C C . LEU A 1 123 ? 11.266 8.536 -7.123 1.00 69.75 123 LEU A C 1
ATOM 980 O O . LEU A 1 123 ? 10.320 8.942 -7.804 1.00 69.75 123 LEU A O 1
ATOM 984 N N . GLU A 1 124 ? 11.053 7.829 -6.009 1.00 65.81 124 GLU A N 1
ATOM 985 C CA . GLU A 1 124 ? 9.703 7.529 -5.498 1.00 65.81 124 GLU A CA 1
ATOM 986 C C . GLU A 1 124 ? 8.919 8.794 -5.105 1.00 65.81 124 GLU A C 1
ATOM 988 O O . GLU A 1 124 ? 7.714 8.910 -5.375 1.00 65.81 124 GLU A O 1
ATOM 993 N N . THR A 1 125 ? 9.603 9.757 -4.483 1.00 59.97 125 THR A N 1
ATOM 994 C CA . THR A 1 125 ? 8.995 10.999 -3.987 1.00 59.97 125 THR A CA 1
ATOM 995 C C . THR A 1 125 ? 8.534 11.897 -5.132 1.00 59.97 125 THR A C 1
ATOM 997 O O . THR A 1 125 ? 7.416 12.420 -5.087 1.00 59.97 125 THR A O 1
ATOM 1000 N N . ALA A 1 126 ? 9.349 12.044 -6.182 1.00 55.81 126 ALA A N 1
ATOM 1001 C CA . ALA A 1 126 ? 9.023 12.874 -7.343 1.00 55.81 126 ALA A CA 1
ATOM 1002 C C . ALA A 1 126 ? 7.727 12.411 -8.036 1.00 55.81 126 ALA A C 1
ATOM 1004 O O . ALA A 1 126 ? 6.842 13.219 -8.333 1.00 55.81 126 ALA A O 1
ATOM 1005 N N . ARG A 1 127 ? 7.556 11.093 -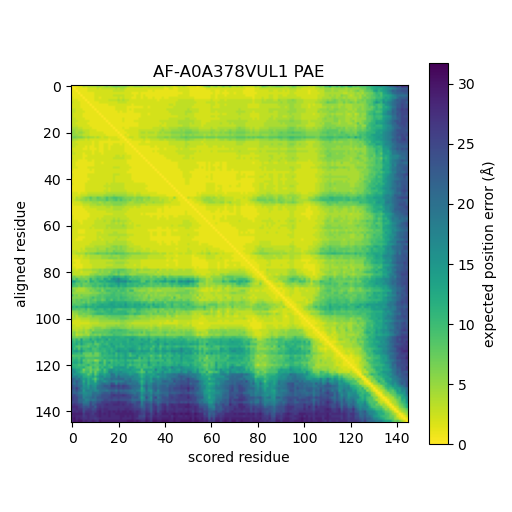8.195 1.00 56.62 127 ARG A N 1
ATOM 1006 C CA . ARG A 1 127 ? 6.363 10.490 -8.811 1.00 56.62 127 ARG A CA 1
ATOM 1007 C C . ARG A 1 127 ? 5.099 10.689 -7.965 1.00 56.62 127 ARG A C 1
ATOM 1009 O O . ARG A 1 127 ? 4.008 10.884 -8.500 1.00 56.62 127 ARG A O 1
ATOM 1016 N N . THR A 1 128 ? 5.242 10.663 -6.639 1.00 52.41 128 THR A N 1
ATOM 1017 C CA . THR A 1 128 ? 4.126 10.837 -5.698 1.00 52.41 128 THR A CA 1
ATOM 1018 C C . THR A 1 128 ? 3.678 12.300 -5.614 1.00 52.41 128 THR A C 1
ATOM 1020 O O . THR A 1 128 ? 2.472 12.569 -5.678 1.00 52.41 128 THR A O 1
ATOM 1023 N N . ARG A 1 129 ? 4.629 13.252 -5.567 1.00 45.69 129 ARG A N 1
ATOM 1024 C CA . ARG A 1 129 ? 4.354 14.701 -5.507 1.00 45.69 129 ARG A CA 1
ATOM 1025 C C . ARG A 1 129 ? 3.526 15.198 -6.689 1.00 45.69 129 ARG A C 1
ATOM 1027 O O . ARG A 1 129 ? 2.609 15.980 -6.464 1.00 45.69 129 ARG A O 1
ATOM 1034 N N . LEU A 1 130 ? 3.753 14.683 -7.903 1.00 42.34 130 LEU A N 1
ATOM 1035 C CA . LEU A 1 130 ? 2.982 15.067 -9.096 1.00 42.34 130 LEU A CA 1
ATOM 1036 C C . LEU A 1 130 ? 1.468 14.791 -8.980 1.00 42.34 130 LEU A C 1
ATOM 1038 O O . LEU A 1 130 ? 0.672 15.413 -9.683 1.00 42.34 130 LEU A O 1
ATOM 1042 N N . SER A 1 131 ? 1.053 13.858 -8.113 1.00 45.81 131 SER A N 1
ATOM 1043 C CA . SER A 1 131 ? -0.368 13.578 -7.866 1.00 45.81 131 SER A CA 1
ATOM 1044 C C . SER A 1 131 ? -0.998 14.527 -6.842 1.00 45.81 131 SER A C 1
ATOM 1046 O O . SER A 1 131 ? -2.149 14.922 -7.015 1.00 45.81 131 SER A O 1
ATOM 1048 N N . SER A 1 132 ? -0.239 14.940 -5.823 1.00 41.72 132 SER A N 1
ATOM 1049 C CA . SER A 1 132 ? -0.695 15.879 -4.792 1.00 41.72 132 SER A CA 1
ATOM 1050 C C . SER A 1 132 ? -0.738 17.319 -5.320 1.00 41.72 132 SER A C 1
ATOM 1052 O O . SER A 1 132 ? -1.717 18.026 -5.090 1.00 41.72 132 SER A O 1
ATOM 1054 N N . THR A 1 133 ? 0.263 17.742 -6.103 1.00 39.88 133 THR A N 1
ATOM 1055 C CA . THR A 1 133 ? 0.317 19.098 -6.683 1.00 39.88 133 THR A CA 1
ATOM 1056 C C . THR A 1 133 ? -0.760 19.333 -7.741 1.00 39.88 133 THR A C 1
ATOM 1058 O O . THR A 1 133 ? -1.374 20.397 -7.753 1.00 39.88 133 THR A O 1
ATOM 1061 N N . LYS A 1 134 ? -1.090 18.331 -8.569 1.00 44.91 134 LYS A N 1
ATOM 1062 C CA . LYS A 1 134 ? -2.201 18.441 -9.535 1.00 44.91 134 LYS A CA 1
ATOM 1063 C C . LYS A 1 134 ? -3.573 18.610 -8.872 1.00 44.91 134 LYS A C 1
ATOM 1065 O O . LYS A 1 134 ? -4.448 19.223 -9.476 1.00 44.91 134 LYS A O 1
ATOM 1070 N N . SER A 1 135 ? -3.777 18.080 -7.663 1.00 40.47 135 SER A N 1
ATOM 1071 C CA . SER A 1 135 ? -5.037 18.263 -6.929 1.00 40.47 135 SER A CA 1
ATOM 1072 C C . SER A 1 135 ? -5.163 19.682 -6.366 1.00 40.47 135 SER A C 1
ATOM 1074 O O . SER A 1 135 ? -6.239 20.262 -6.437 1.00 40.47 135 SER A O 1
ATOM 1076 N N . LEU A 1 136 ? -4.064 20.261 -5.869 1.00 36.69 136 LEU A N 1
ATOM 1077 C CA . LEU A 1 136 ? -4.017 21.639 -5.360 1.00 36.69 136 LEU A CA 1
ATOM 1078 C C . LEU A 1 136 ? -4.161 22.682 -6.481 1.00 36.69 136 LEU A C 1
ATOM 1080 O O . LEU A 1 136 ? -4.902 23.648 -6.329 1.00 36.69 136 LEU A O 1
ATOM 1084 N N . MET A 1 137 ? -3.540 22.450 -7.642 1.00 39.00 137 MET A N 1
ATOM 1085 C CA . MET A 1 137 ? -3.607 23.378 -8.781 1.00 39.00 137 MET A CA 1
ATOM 1086 C C . MET A 1 137 ? -4.981 23.426 -9.472 1.00 39.00 137 MET A C 1
ATOM 1088 O O . MET A 1 137 ? -5.313 24.429 -10.094 1.00 39.00 137 MET A O 1
ATOM 1092 N N . LYS A 1 138 ? -5.823 22.388 -9.346 1.00 44.38 138 LYS A N 1
ATOM 1093 C CA . LYS A 1 138 ? -7.194 22.413 -9.897 1.00 44.38 138 LYS A CA 1
ATOM 1094 C C . LYS A 1 138 ? -8.176 23.252 -9.074 1.00 44.38 138 LYS A C 1
ATOM 1096 O O . LYS A 1 138 ? -9.192 23.672 -9.616 1.00 44.38 138 LYS A O 1
ATOM 1101 N N . HIS A 1 139 ? -7.889 23.507 -7.797 1.00 44.66 139 HIS A N 1
ATOM 1102 C CA . HIS A 1 139 ? -8.769 24.289 -6.923 1.00 44.66 139 HIS A CA 1
ATOM 1103 C C . HIS A 1 139 ? -8.488 25.800 -6.943 1.00 44.66 139 HIS A C 1
ATOM 1105 O O . HIS A 1 139 ? -9.320 26.559 -6.463 1.00 44.66 139 HIS A O 1
ATOM 1111 N N . GLN A 1 140 ? -7.379 26.251 -7.540 1.00 41.84 140 GLN A N 1
ATOM 1112 C CA . GLN A 1 140 ? -7.037 27.679 -7.647 1.00 41.84 140 GLN A CA 1
ATOM 1113 C C . GLN A 1 140 ? -7.634 28.394 -8.876 1.00 41.84 140 GLN A C 1
ATOM 1115 O O . GLN A 1 140 ? -7.470 29.601 -9.005 1.00 41.84 140 GLN A O 1
ATOM 1120 N N . HIS A 1 141 ? -8.348 27.688 -9.761 1.00 43.16 141 HIS A N 1
ATOM 1121 C CA . HIS A 1 141 ? -8.918 28.263 -10.992 1.00 43.16 141 HIS A CA 1
ATOM 1122 C C . HIS A 1 141 ? -10.453 28.264 -11.052 1.00 43.16 141 HIS A C 1
ATOM 1124 O O . HIS A 1 141 ? -11.017 28.358 -12.139 1.00 43.16 141 HIS A O 1
ATOM 1130 N N . ARG A 1 142 ? -11.156 28.178 -9.915 1.00 39.50 142 ARG A N 1
ATOM 1131 C CA . ARG A 1 142 ? -12.593 28.485 -9.915 1.00 39.50 142 ARG A CA 1
ATOM 1132 C C . ARG A 1 142 ? -12.736 30.018 -9.844 1.00 39.50 142 ARG A C 1
ATOM 1134 O O . ARG A 1 142 ? -12.295 30.577 -8.841 1.00 39.50 142 ARG A O 1
ATOM 1141 N N . PRO A 1 143 ? -13.241 30.701 -10.890 1.00 39.94 143 PRO A N 1
ATOM 1142 C CA . PRO A 1 143 ? -13.472 32.140 -10.814 1.00 39.94 143 PRO A CA 1
ATOM 1143 C C . PRO A 1 143 ? -14.507 32.432 -9.713 1.00 39.94 143 PRO A C 1
ATOM 1145 O O . PRO A 1 143 ? -15.376 31.587 -9.482 1.00 39.94 143 PRO A O 1
ATOM 1148 N N . PRO A 1 144 ? -14.386 33.562 -8.997 1.00 50.56 144 PRO A N 1
ATOM 1149 C CA . PRO A 1 144 ? -15.413 33.992 -8.058 1.00 50.56 144 PRO A CA 1
ATOM 1150 C C . PRO A 1 144 ? -16.701 34.332 -8.823 1.00 50.56 144 PRO A C 1
ATOM 1152 O O . PRO A 1 144 ? -16.621 34.940 -9.893 1.00 50.56 144 PRO A O 1
ATOM 1155 N N . ASP A 1 145 ? -17.841 33.895 -8.282 1.00 52.81 145 ASP A N 1
ATOM 1156 C CA . ASP A 1 145 ? -19.182 34.325 -8.709 1.00 52.81 145 ASP A CA 1
ATOM 1157 C C . ASP A 1 145 ? -19.397 35.824 -8.430 1.00 52.81 145 ASP A C 1
ATOM 1159 O O . ASP A 1 145 ? -18.878 36.312 -7.394 1.00 52.81 145 ASP A O 1
#

Mean predicted aligned error: 8.0 Å

Organism: Neisseria gonorrhoeae (NCBI:txid485)

Sequence (145 aa):
MIRLVKGAYWDSEIKWAQVDGLNGYPTYTRKVHTDISYLACARKLLSAQDAVFPQFATHNAYTLGAIYQMGKGKDFEHQCLHGMGETLYDQVVGPQNLGRRVRVYAPVGTHETLLAYLVRRLLETARTRLSSTKSLMKHQHRPPD